Protein AF-A0A7W6RD42-F1 (afdb_monomer_lite)

Radius of gyration: 27.56 Å; chains: 1; bounding box: 38×32×101 Å

Organism: NCBI:txid390880

Foldseek 3Di:
DDPVVVVVVLVVLLVCLVVVLVVLVVVLVVLLPPDQDPDPVSNVVSVVVNVVSVVVSVVSVVSCVVSPNPPDPVCPCVVVVVVVVVVVVVVVVVVVVVVVVPPDDDDDDD

Sequence (110 aa):
MTVQDLSDARDRLRRTLPGTLRAALDAYDAFAARPVPADAREFGAWQGGCKAALGHVELLLKLGARVGLALSPPGATAGDTALADLLARARAAMAEEGAAAGVEEGVDDP

Structure (mmCIF, N/CA/C/O backbone):
data_AF-A0A7W6RD42-F1
#
_entry.id   AF-A0A7W6RD42-F1
#
loop_
_atom_site.group_PDB
_atom_site.id
_atom_site.type_symbol
_atom_site.label_atom_id
_atom_site.label_alt_id
_atom_site.label_comp_id
_atom_site.label_asym_id
_atom_site.label_entity_id
_atom_site.label_seq_id
_atom_site.pdbx_PDB_ins_code
_atom_site.Cartn_x
_atom_site.Cartn_y
_atom_site.Cartn_z
_atom_site.occupancy
_atom_site.B_iso_or_equiv
_atom_site.auth_seq_id
_atom_site.auth_comp_id
_atom_site.auth_asym_id
_atom_site.auth_atom_id
_atom_site.pdbx_PDB_model_num
ATOM 1 N N . MET A 1 1 ? -14.818 21.825 8.965 1.00 68.94 1 MET A N 1
ATOM 2 C CA . MET A 1 1 ? -14.631 20.384 9.197 1.00 68.94 1 MET A CA 1
ATOM 3 C C . MET A 1 1 ? -14.839 20.125 10.676 1.00 68.94 1 MET A C 1
ATOM 5 O O . MET A 1 1 ? -14.105 20.676 11.488 1.00 68.94 1 MET A O 1
ATOM 9 N N . THR A 1 2 ? -15.900 19.409 11.017 1.00 93.06 2 THR A N 1
ATOM 10 C CA . THR A 1 2 ? -16.291 19.076 12.390 1.00 93.06 2 THR A CA 1
ATOM 11 C C . THR A 1 2 ? -15.571 17.810 12.874 1.00 93.06 2 THR A C 1
ATOM 13 O O . THR A 1 2 ? -14.935 17.097 12.096 1.00 93.06 2 THR A O 1
ATOM 16 N N . VAL A 1 3 ? -15.678 17.500 14.170 1.00 92.00 3 VAL A N 1
ATOM 17 C CA . VAL A 1 3 ? -15.196 16.222 14.734 1.00 92.00 3 VAL A CA 1
ATOM 18 C C . VAL A 1 3 ? -15.931 15.024 14.117 1.00 92.00 3 VAL A C 1
ATOM 20 O O . VAL A 1 3 ? -15.334 13.958 13.938 1.00 92.00 3 VAL A O 1
ATOM 23 N N . GLN A 1 4 ? -17.202 15.209 13.745 1.00 92.94 4 GLN A N 1
ATOM 24 C CA . GLN A 1 4 ? -17.987 14.196 13.044 1.00 92.94 4 GLN A CA 1
ATOM 25 C C . GLN A 1 4 ? -17.417 13.945 11.644 1.00 92.94 4 GLN A C 1
ATOM 27 O O . GLN A 1 4 ? -17.113 12.801 11.321 1.00 92.94 4 GLN A O 1
ATOM 32 N N . ASP A 1 5 ? -17.141 15.006 10.874 1.00 94.62 5 ASP A N 1
ATOM 33 C CA . ASP A 1 5 ? -16.575 14.895 9.519 1.00 94.62 5 ASP A CA 1
ATOM 34 C C . ASP A 1 5 ? -15.247 14.112 9.521 1.00 94.62 5 ASP A C 1
ATOM 36 O O . ASP A 1 5 ? -14.983 13.288 8.644 1.00 94.62 5 ASP A O 1
ATOM 40 N N . LEU A 1 6 ? -14.400 14.350 10.531 1.00 92.50 6 LEU A N 1
ATOM 41 C CA . LEU A 1 6 ? -13.134 13.637 10.719 1.00 92.50 6 LEU A CA 1
ATOM 42 C C . LEU A 1 6 ? -13.332 12.156 11.068 1.00 92.50 6 LEU A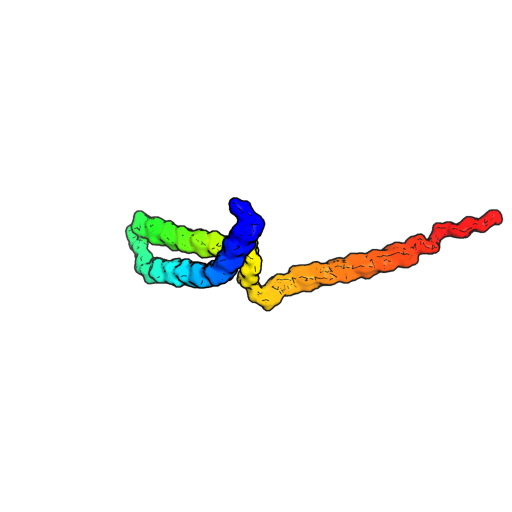 C 1
ATOM 44 O O . LEU A 1 6 ? -12.575 11.302 10.597 1.00 92.50 6 LEU A O 1
ATOM 48 N N . SER A 1 7 ? -14.333 11.848 11.892 1.00 92.88 7 SER A N 1
ATOM 49 C CA . SER A 1 7 ? -14.669 10.472 12.268 1.00 92.88 7 SER A CA 1
ATOM 50 C C . SER A 1 7 ? -15.189 9.689 11.062 1.00 92.88 7 SER A C 1
ATOM 52 O O . SER A 1 7 ? -14.689 8.597 10.786 1.00 92.88 7 SER A O 1
ATOM 54 N N . ASP A 1 8 ? -16.078 10.296 10.274 1.00 95.94 8 ASP A N 1
ATOM 55 C CA . ASP A 1 8 ? -16.621 9.709 9.048 1.00 95.94 8 ASP A CA 1
ATOM 56 C C . ASP A 1 8 ? -15.520 9.469 8.002 1.00 95.94 8 ASP A C 1
ATOM 58 O O . ASP A 1 8 ? -15.466 8.412 7.363 1.00 95.94 8 ASP A O 1
ATOM 62 N N . ALA A 1 9 ? -14.588 10.419 7.854 1.00 94.75 9 ALA A N 1
ATOM 63 C CA . ALA A 1 9 ? -13.433 10.272 6.972 1.00 94.75 9 ALA A CA 1
ATOM 64 C C . ALA A 1 9 ? -12.528 9.108 7.405 1.00 94.75 9 ALA A C 1
ATOM 66 O O . ALA A 1 9 ? -12.112 8.300 6.569 1.00 94.75 9 ALA A O 1
ATOM 67 N N . ARG A 1 10 ? -12.254 8.979 8.710 1.00 95.00 10 ARG A N 1
ATOM 68 C CA . ARG A 1 10 ? -11.466 7.870 9.266 1.00 95.00 10 ARG A CA 1
ATOM 69 C C . ARG A 1 10 ? -12.141 6.522 9.020 1.00 95.00 10 ARG A C 1
ATOM 71 O O . ARG A 1 10 ? -11.468 5.574 8.620 1.00 95.00 10 ARG A O 1
ATOM 78 N N . ASP A 1 11 ? -13.453 6.429 9.209 1.00 95.69 11 ASP A N 1
ATOM 79 C CA . ASP A 1 11 ? -14.194 5.182 9.000 1.00 95.69 11 ASP A CA 1
ATOM 80 C C . ASP A 1 11 ? -14.285 4.806 7.522 1.00 95.69 11 ASP A C 1
ATOM 82 O O . ASP A 1 11 ? -14.145 3.634 7.160 1.00 95.69 11 ASP A O 1
ATOM 86 N N . ARG A 1 12 ? -14.419 5.798 6.636 1.00 96.25 12 ARG A N 1
ATOM 87 C CA . ARG A 1 12 ? -14.290 5.577 5.195 1.00 96.25 12 ARG A CA 1
ATOM 88 C C . ARG A 1 12 ? -12.913 5.022 4.842 1.00 96.25 12 ARG A C 1
ATOM 90 O O . ARG A 1 12 ? -12.851 4.014 4.143 1.00 96.25 12 ARG A O 1
ATOM 97 N N . LEU A 1 13 ? -11.838 5.626 5.354 1.00 96.25 13 LEU A N 1
ATOM 98 C CA . LEU A 1 13 ? -10.471 5.157 5.120 1.00 96.25 13 LEU A CA 1
ATOM 99 C C . LEU A 1 13 ? -10.271 3.717 5.598 1.00 96.25 13 LEU A C 1
ATOM 101 O O . LEU A 1 13 ? -9.752 2.906 4.837 1.00 96.25 13 LEU A O 1
ATOM 105 N N . ARG A 1 14 ? -10.737 3.366 6.804 1.00 95.69 14 ARG A N 1
ATOM 106 C CA . ARG A 1 14 ? -10.675 1.987 7.325 1.00 95.69 14 ARG A CA 1
ATOM 107 C C . ARG A 1 14 ? -11.318 0.975 6.383 1.00 95.69 14 ARG A C 1
ATOM 109 O O . ARG A 1 14 ? -10.758 -0.094 6.172 1.00 95.69 14 ARG A O 1
ATOM 116 N N . ARG A 1 15 ? -12.480 1.311 5.812 1.00 96.12 15 ARG A N 1
ATOM 117 C CA . ARG A 1 15 ? -13.206 0.420 4.895 1.00 96.12 15 ARG A CA 1
ATOM 118 C C . ARG A 1 15 ? -12.508 0.261 3.547 1.00 96.12 15 ARG A C 1
ATOM 120 O O . ARG A 1 15 ? -12.511 -0.833 2.996 1.00 96.12 15 ARG A O 1
ATOM 127 N N . THR A 1 16 ? -11.942 1.333 2.993 1.00 96.56 16 THR A N 1
ATOM 128 C CA . THR A 1 16 ? -11.419 1.314 1.615 1.00 96.56 16 THR A CA 1
ATOM 129 C C . THR A 1 16 ? -9.947 0.928 1.523 1.00 96.56 16 THR A C 1
ATOM 131 O O . THR A 1 16 ? -9.549 0.298 0.545 1.00 96.56 16 THR A O 1
ATOM 134 N N . LEU A 1 17 ? -9.136 1.275 2.529 1.00 96.19 17 LEU A N 1
ATOM 135 C CA . LEU A 1 17 ? -7.683 1.085 2.508 1.00 96.19 17 LEU A CA 1
ATOM 136 C C . LEU A 1 17 ? -7.224 -0.349 2.226 1.00 96.19 17 LEU A C 1
ATOM 138 O O . LEU A 1 17 ? -6.315 -0.488 1.411 1.00 96.19 17 LEU A O 1
ATOM 142 N N . PRO A 1 18 ? -7.818 -1.409 2.811 1.00 94.81 18 PRO A N 1
ATOM 143 C CA . PRO A 1 18 ? -7.395 -2.777 2.510 1.00 94.81 18 PRO A CA 1
ATOM 144 C C . PRO A 1 18 ? -7.512 -3.118 1.018 1.00 94.81 18 PRO A C 1
ATOM 146 O O . PRO A 1 18 ? -6.610 -3.720 0.438 1.00 94.81 18 PRO A O 1
ATOM 149 N N . GLY A 1 19 ? -8.595 -2.673 0.372 1.00 96.12 19 GLY A N 1
ATOM 150 C CA . GLY A 1 19 ? -8.793 -2.849 -1.066 1.00 96.12 19 GLY A CA 1
ATOM 151 C C . GLY A 1 19 ? -7.800 -2.035 -1.895 1.00 96.12 19 GLY A C 1
ATOM 152 O O . GLY A 1 19 ? -7.228 -2.557 -2.849 1.00 96.12 19 GLY A O 1
ATOM 153 N N . THR A 1 20 ? -7.553 -0.780 -1.508 1.00 96.56 20 THR A N 1
ATOM 154 C CA . THR A 1 20 ? -6.562 0.086 -2.167 1.00 96.56 20 THR A CA 1
ATOM 155 C C . THR A 1 20 ? -5.145 -0.472 -2.050 1.00 96.56 20 THR A C 1
ATOM 157 O O . THR A 1 20 ? -4.408 -0.453 -3.030 1.00 96.56 20 THR A O 1
ATOM 160 N N . LEU A 1 21 ? -4.771 -1.003 -0.883 1.00 96.62 21 LEU A N 1
ATOM 161 C CA . LEU A 1 21 ? -3.467 -1.618 -0.652 1.00 96.62 21 LEU A CA 1
ATOM 162 C C . LEU A 1 21 ? -3.267 -2.840 -1.551 1.00 96.62 21 LEU A C 1
ATOM 164 O O . LEU A 1 21 ? -2.231 -2.945 -2.198 1.00 96.62 21 LEU A O 1
ATOM 168 N N . ARG A 1 22 ? -4.278 -3.715 -1.650 1.00 96.56 22 ARG A N 1
ATOM 169 C CA . ARG A 1 22 ? -4.237 -4.858 -2.570 1.00 96.56 22 ARG A CA 1
ATOM 170 C C . ARG A 1 22 ? -4.044 -4.410 -4.019 1.00 96.56 22 ARG A C 1
ATOM 172 O O . ARG A 1 22 ? -3.127 -4.878 -4.673 1.00 96.56 22 ARG A O 1
ATOM 179 N N . ALA A 1 23 ? -4.838 -3.446 -4.484 1.00 96.38 23 ALA A N 1
ATOM 180 C CA . ALA A 1 23 ? -4.719 -2.935 -5.850 1.00 96.38 23 ALA A CA 1
ATOM 181 C C . ALA A 1 23 ? -3.344 -2.297 -6.134 1.00 96.38 23 ALA A C 1
ATOM 183 O O . ALA A 1 23 ? -2.828 -2.414 -7.243 1.00 96.38 23 ALA A O 1
ATOM 184 N N . ALA A 1 24 ? -2.739 -1.629 -5.146 1.00 96.75 24 ALA A N 1
ATOM 185 C CA . ALA A 1 24 ? -1.400 -1.059 -5.277 1.00 96.75 24 ALA A CA 1
ATOM 186 C C . ALA A 1 24 ? -0.310 -2.141 -5.383 1.00 96.75 24 ALA A C 1
ATOM 188 O O . ALA A 1 24 ? 0.621 -1.977 -6.171 1.00 96.75 24 ALA A O 1
ATOM 189 N N . LEU A 1 25 ? -0.440 -3.239 -4.630 1.00 97.75 25 LEU A N 1
ATOM 190 C CA . LEU A 1 25 ? 0.454 -4.399 -4.725 1.00 97.75 25 LEU A CA 1
ATOM 191 C C . LEU A 1 25 ? 0.315 -5.097 -6.083 1.00 97.75 25 LEU A C 1
ATOM 193 O O . LEU A 1 25 ? 1.317 -5.278 -6.766 1.00 97.75 25 LEU A O 1
ATOM 197 N N . ASP A 1 26 ? -0.916 -5.364 -6.530 1.00 97.25 26 ASP A N 1
ATOM 198 C CA . ASP A 1 26 ? -1.175 -5.973 -7.842 1.00 97.25 26 ASP A CA 1
ATOM 199 C C . ASP A 1 26 ? -0.577 -5.123 -8.983 1.00 97.25 26 ASP A C 1
ATOM 201 O O . ASP A 1 26 ? 0.011 -5.642 -9.934 1.00 97.25 26 ASP A O 1
ATOM 205 N N . ALA A 1 27 ? -0.692 -3.793 -8.885 1.00 95.31 27 ALA A N 1
ATOM 206 C CA . ALA A 1 27 ? -0.118 -2.870 -9.860 1.00 95.31 27 ALA A CA 1
ATOM 207 C C . ALA A 1 27 ? 1.419 -2.869 -9.842 1.00 95.31 27 ALA A C 1
ATOM 209 O O . ALA A 1 27 ? 2.039 -2.772 -10.905 1.00 95.31 27 ALA A O 1
ATOM 210 N N . TYR A 1 28 ? 2.033 -2.975 -8.659 1.00 98.00 28 TYR A N 1
ATOM 211 C CA . TYR A 1 28 ? 3.480 -3.135 -8.534 1.00 98.00 28 TYR A CA 1
ATOM 212 C C . TYR A 1 28 ? 3.940 -4.435 -9.192 1.00 98.00 28 TYR A C 1
ATOM 214 O O . TYR A 1 28 ? 4.823 -4.382 -10.046 1.00 98.00 28 TYR A O 1
ATOM 222 N N . ASP A 1 29 ? 3.312 -5.565 -8.863 1.00 98.00 29 ASP A N 1
ATOM 223 C CA . ASP A 1 29 ? 3.680 -6.875 -9.404 1.00 98.00 29 ASP A CA 1
ATOM 224 C C . ASP A 1 29 ? 3.550 -6.896 -10.931 1.00 98.00 29 ASP A C 1
ATOM 226 O O . ASP A 1 29 ? 4.475 -7.304 -11.635 1.00 98.00 29 ASP A O 1
ATOM 230 N N . ALA A 1 30 ? 2.450 -6.357 -11.467 1.00 96.44 30 ALA A N 1
ATOM 231 C CA . ALA A 1 30 ? 2.245 -6.241 -12.909 1.00 96.44 30 ALA A CA 1
ATOM 232 C C . ALA A 1 30 ? 3.303 -5.354 -13.590 1.00 96.44 30 ALA A C 1
ATOM 234 O O . ALA A 1 30 ? 3.768 -5.667 -14.688 1.00 96.44 30 ALA A O 1
ATOM 235 N N . PHE A 1 31 ? 3.700 -4.244 -12.960 1.00 96.38 31 PHE A N 1
ATOM 236 C CA . PHE A 1 31 ? 4.723 -3.352 -13.506 1.00 96.38 31 PHE A CA 1
ATOM 237 C C . PHE A 1 31 ? 6.126 -3.969 -13.427 1.00 96.38 31 PHE A C 1
ATOM 239 O O . PHE A 1 31 ? 6.891 -3.885 -14.390 1.00 96.38 31 PHE A O 1
ATOM 246 N N . ALA A 1 32 ? 6.453 -4.606 -12.305 1.00 97.06 32 ALA A N 1
ATOM 247 C CA . ALA A 1 32 ? 7.742 -5.236 -12.054 1.00 97.06 32 ALA A CA 1
ATOM 248 C C . ALA A 1 32 ? 7.953 -6.502 -12.901 1.00 97.06 32 ALA A C 1
ATOM 250 O O . ALA A 1 32 ? 9.087 -6.794 -13.268 1.00 97.06 32 ALA A O 1
ATOM 251 N N . ALA A 1 33 ? 6.878 -7.208 -13.270 1.00 97.06 33 ALA A N 1
ATOM 252 C CA . ALA A 1 33 ? 6.925 -8.370 -14.160 1.00 97.06 33 ALA A CA 1
ATOM 253 C C . ALA A 1 33 ? 7.245 -8.022 -15.627 1.00 97.06 33 ALA A C 1
ATOM 255 O O . ALA A 1 33 ? 7.494 -8.916 -16.439 1.00 97.06 33 ALA A O 1
ATOM 256 N N . ARG A 1 34 ? 7.233 -6.735 -15.999 1.00 95.81 34 ARG A N 1
ATOM 257 C CA . ARG A 1 34 ? 7.645 -6.297 -17.339 1.00 95.81 34 ARG A CA 1
ATOM 258 C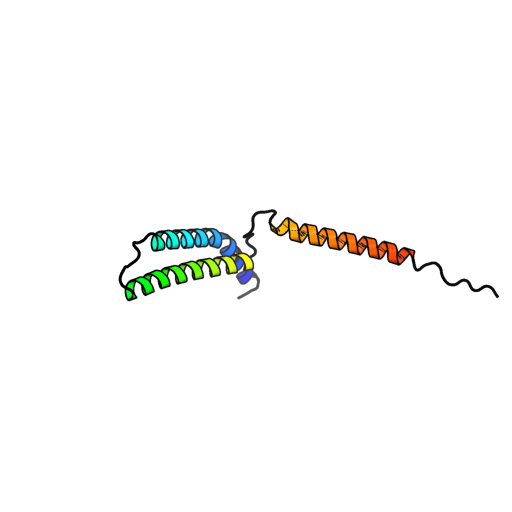 C . ARG A 1 34 ? 9.136 -6.598 -17.561 1.00 95.81 34 ARG A C 1
ATOM 260 O O . ARG A 1 34 ? 9.909 -6.529 -16.607 1.00 95.81 34 ARG A O 1
ATOM 267 N N . PRO A 1 35 ? 9.569 -6.855 -18.809 1.00 96.62 35 PRO A N 1
ATOM 268 C CA . PRO A 1 35 ? 10.981 -7.059 -19.112 1.00 96.62 35 PRO A CA 1
ATOM 269 C C . PRO A 1 35 ? 11.845 -5.903 -18.603 1.00 96.62 35 PRO A C 1
ATOM 271 O O . PRO A 1 35 ? 11.531 -4.735 -18.850 1.00 96.62 35 PRO A O 1
ATOM 274 N N . VAL A 1 36 ? 12.933 -6.240 -17.910 1.00 96.44 36 VAL A N 1
ATOM 275 C CA . VAL A 1 36 ? 13.909 -5.258 -17.430 1.00 96.44 36 VAL A CA 1
ATOM 276 C C . VAL A 1 36 ? 14.637 -4.665 -18.643 1.00 96.44 36 VAL A C 1
ATOM 278 O O . VAL A 1 36 ? 15.229 -5.429 -19.411 1.00 96.44 36 VAL A O 1
ATOM 281 N N . PRO A 1 37 ? 14.607 -3.336 -18.849 1.00 97.31 37 PRO A N 1
ATOM 282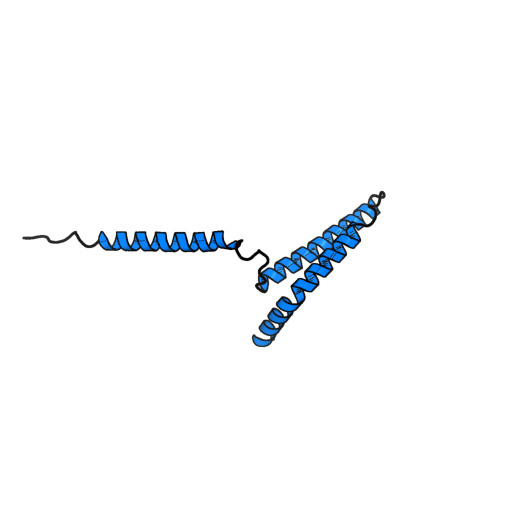 C CA . PRO A 1 37 ? 15.293 -2.719 -19.979 1.00 97.31 37 PRO A CA 1
ATOM 283 C C . PRO A 1 37 ? 16.815 -2.862 -19.878 1.00 97.31 37 PRO A C 1
ATOM 285 O O . PRO A 1 37 ? 17.382 -2.748 -18.791 1.00 97.31 37 PRO A O 1
ATOM 288 N N . ALA A 1 38 ? 17.473 -3.077 -21.018 1.00 96.62 38 ALA A N 1
ATOM 289 C CA . ALA A 1 38 ? 18.934 -3.146 -21.103 1.00 96.62 38 ALA A CA 1
ATOM 290 C C . ALA A 1 38 ? 19.588 -1.757 -21.207 1.00 96.62 38 ALA A C 1
ATOM 292 O O . ALA A 1 38 ? 20.727 -1.575 -20.779 1.00 96.62 38 ALA A O 1
ATOM 293 N N . ASP A 1 39 ? 18.877 -0.778 -21.775 1.00 98.25 39 ASP A N 1
ATOM 294 C CA . ASP A 1 39 ? 19.343 0.604 -21.833 1.00 98.25 39 ASP A CA 1
ATOM 295 C C . ASP A 1 39 ? 19.327 1.239 -20.435 1.00 98.25 39 ASP A C 1
ATOM 297 O O . ASP A 1 39 ? 18.365 1.104 -19.678 1.00 98.25 39 ASP A O 1
ATOM 301 N N . ALA A 1 40 ? 20.389 1.967 -20.092 1.00 97.56 40 ALA A N 1
ATOM 302 C CA . ALA A 1 40 ? 20.562 2.528 -18.755 1.00 97.56 40 ALA A CA 1
ATOM 303 C C . ALA A 1 40 ? 19.507 3.593 -18.406 1.00 97.56 40 ALA A C 1
ATOM 305 O O . ALA A 1 40 ? 19.068 3.678 -17.255 1.00 97.56 40 ALA A O 1
ATOM 306 N N . ARG A 1 41 ? 19.083 4.409 -19.381 1.00 97.62 41 ARG A N 1
ATOM 307 C CA . ARG A 1 41 ? 18.064 5.445 -19.167 1.00 97.62 41 ARG A CA 1
ATOM 308 C C . ARG A 1 41 ? 16.702 4.797 -18.959 1.00 97.62 41 ARG A C 1
ATOM 310 O O . ARG A 1 41 ? 15.977 5.178 -18.038 1.00 97.62 41 ARG A O 1
ATOM 317 N N . GLU A 1 42 ? 16.364 3.818 -19.787 1.00 97.50 42 GLU A N 1
ATOM 318 C CA . GLU A 1 42 ? 15.121 3.058 -19.659 1.00 97.50 42 GLU A CA 1
ATOM 319 C C . GLU A 1 42 ? 15.082 2.245 -18.363 1.00 97.50 42 GLU A C 1
ATOM 321 O O . GLU A 1 42 ? 14.060 2.240 -17.673 1.00 97.50 42 GLU A O 1
ATOM 326 N N . PHE A 1 43 ? 16.204 1.636 -17.974 1.00 97.81 43 PHE A N 1
ATOM 327 C CA . PHE A 1 43 ? 16.344 0.963 -16.688 1.00 97.81 43 PHE A CA 1
ATOM 328 C C . PHE A 1 43 ? 16.105 1.933 -15.531 1.00 97.81 43 PHE A C 1
ATOM 330 O O . PHE A 1 43 ? 15.339 1.623 -14.621 1.00 97.81 43 PHE A O 1
ATOM 337 N N . GLY A 1 44 ? 16.691 3.134 -15.579 1.00 98.19 44 GLY A N 1
ATOM 338 C CA . GLY A 1 44 ? 16.456 4.177 -14.580 1.00 98.19 44 GLY A CA 1
ATOM 339 C C . GLY A 1 44 ? 14.974 4.543 -14.445 1.00 98.19 44 GLY A C 1
ATOM 340 O O . GLY A 1 44 ? 14.468 4.656 -13.327 1.00 98.19 44 GLY A O 1
ATOM 341 N N . ALA A 1 45 ? 14.252 4.659 -15.563 1.00 97.69 45 ALA A N 1
ATOM 342 C CA . ALA A 1 45 ? 12.813 4.920 -15.560 1.00 97.69 45 ALA A CA 1
ATOM 343 C C . ALA A 1 45 ? 11.999 3.744 -14.988 1.00 97.69 45 ALA A C 1
ATOM 345 O O . ALA A 1 45 ? 11.111 3.958 -14.161 1.00 97.69 45 ALA A O 1
ATOM 346 N N . TRP A 1 46 ? 12.322 2.505 -15.373 1.00 98.12 46 TRP A N 1
ATOM 347 C CA . TRP A 1 46 ? 11.694 1.296 -14.829 1.00 98.12 46 TRP A CA 1
ATOM 348 C C . TRP A 1 46 ? 11.914 1.184 -13.313 1.00 98.12 46 TRP A C 1
ATOM 350 O O . TRP A 1 46 ? 10.967 1.075 -12.535 1.00 98.12 46 TRP A O 1
ATOM 360 N N . GLN A 1 47 ? 13.164 1.318 -12.875 1.00 98.00 47 GLN A N 1
ATOM 361 C CA . GLN A 1 47 ? 13.585 1.265 -11.477 1.00 98.00 47 GLN A CA 1
ATOM 362 C C . GLN A 1 47 ? 12.903 2.376 -10.654 1.00 98.00 47 GLN A C 1
ATOM 364 O O . GLN A 1 47 ? 12.432 2.133 -9.537 1.00 98.00 47 GLN A O 1
ATOM 369 N N . GLY A 1 48 ? 12.809 3.586 -11.214 1.00 98.06 48 GLY A N 1
ATOM 370 C CA . GLY A 1 48 ? 12.084 4.711 -10.627 1.00 98.06 48 GLY A CA 1
ATOM 371 C C . GLY A 1 48 ? 10.590 4.427 -10.459 1.00 98.06 48 GLY A C 1
ATOM 372 O O . GLY A 1 48 ? 10.043 4.687 -9.388 1.00 98.06 48 GLY A O 1
ATOM 373 N N . GLY A 1 49 ? 9.950 3.821 -11.463 1.00 96.62 49 GLY A N 1
ATOM 374 C CA . GLY A 1 49 ? 8.556 3.372 -11.387 1.00 96.62 49 GLY A CA 1
ATOM 375 C C . GLY A 1 49 ? 8.326 2.360 -10.262 1.00 96.62 49 GLY A C 1
ATOM 376 O O . GLY A 1 49 ? 7.424 2.545 -9.444 1.00 96.62 49 GLY A O 1
ATOM 377 N N . CYS A 1 50 ? 9.198 1.352 -10.143 1.00 97.81 50 CYS A N 1
ATOM 378 C CA . CYS A 1 50 ? 9.146 0.372 -9.054 1.00 97.81 50 CYS A CA 1
ATOM 379 C C . CYS A 1 50 ? 9.271 1.035 -7.672 1.00 97.81 50 CYS A C 1
ATOM 381 O O . CYS A 1 50 ? 8.479 0.753 -6.774 1.00 97.81 50 CYS A O 1
ATOM 383 N N . LYS A 1 51 ? 10.229 1.958 -7.498 1.00 97.94 51 LYS A N 1
ATOM 384 C CA . LYS A 1 51 ? 10.390 2.719 -6.244 1.00 97.94 51 LYS A CA 1
ATOM 385 C C . LYS A 1 51 ? 9.153 3.548 -5.912 1.00 97.94 51 LYS A C 1
ATOM 387 O O . LYS A 1 51 ? 8.729 3.562 -4.761 1.00 97.94 51 LYS A O 1
ATOM 392 N N . ALA A 1 52 ? 8.575 4.225 -6.901 1.00 96.69 52 ALA A N 1
ATOM 393 C CA . ALA A 1 52 ? 7.384 5.043 -6.701 1.00 96.69 52 ALA A CA 1
ATOM 394 C C . ALA A 1 52 ? 6.180 4.195 -6.257 1.00 96.69 52 ALA A C 1
ATOM 396 O O . ALA A 1 52 ? 5.480 4.572 -5.318 1.00 96.69 52 ALA A O 1
ATOM 397 N N . ALA A 1 53 ? 5.974 3.029 -6.878 1.00 96.38 53 ALA A N 1
ATOM 398 C CA . ALA A 1 53 ? 4.909 2.102 -6.500 1.00 96.38 53 ALA A CA 1
ATOM 399 C C . ALA A 1 53 ? 5.078 1.589 -5.058 1.00 96.38 53 ALA A C 1
ATOM 401 O O . ALA A 1 53 ? 4.136 1.654 -4.268 1.00 96.38 53 ALA A O 1
ATOM 402 N N . LEU A 1 54 ? 6.288 1.169 -4.676 1.00 96.88 54 LEU A N 1
ATOM 403 C CA . LEU A 1 54 ? 6.576 0.743 -3.302 1.00 96.88 54 LEU A CA 1
ATOM 404 C C . LEU A 1 54 ? 6.410 1.886 -2.288 1.00 96.88 54 LEU A C 1
ATOM 406 O O . LEU A 1 54 ? 5.869 1.672 -1.206 1.00 96.88 54 LEU A O 1
ATOM 410 N N . GLY A 1 55 ? 6.791 3.114 -2.651 1.00 97.38 55 GLY A N 1
ATOM 411 C CA . GLY A 1 55 ? 6.541 4.296 -1.823 1.00 97.38 55 GLY A CA 1
ATOM 412 C C . GLY A 1 55 ? 5.046 4.560 -1.606 1.00 97.38 55 GLY A C 1
ATOM 413 O O . GLY A 1 55 ? 4.630 4.922 -0.506 1.00 97.38 55 GLY A O 1
ATOM 414 N N . HIS A 1 56 ? 4.208 4.318 -2.617 1.00 96.56 56 HIS A N 1
ATOM 415 C CA . HIS A 1 56 ? 2.755 4.407 -2.464 1.00 96.56 56 HIS A CA 1
ATOM 416 C C . HIS A 1 56 ? 2.223 3.345 -1.488 1.00 96.56 56 HIS A C 1
ATOM 418 O O . HIS A 1 56 ? 1.449 3.679 -0.589 1.00 96.56 56 HIS A O 1
ATOM 424 N N . VAL A 1 57 ? 2.685 2.096 -1.600 1.00 97.50 57 VAL A N 1
ATOM 425 C CA . VAL A 1 57 ? 2.343 1.012 -0.661 1.00 97.50 57 VAL A CA 1
ATOM 426 C C . VAL A 1 57 ? 2.727 1.388 0.775 1.00 97.50 57 VAL A C 1
ATOM 428 O O . VAL A 1 57 ? 1.913 1.254 1.690 1.00 97.50 57 VAL A O 1
ATOM 431 N N . GLU A 1 58 ? 3.925 1.936 0.980 1.00 97.25 58 GLU A N 1
ATOM 432 C CA . GLU A 1 58 ? 4.388 2.393 2.293 1.00 97.25 58 GLU A CA 1
ATOM 433 C C . GLU A 1 58 ? 3.479 3.486 2.886 1.00 97.25 58 GLU A C 1
ATOM 435 O O . GLU A 1 58 ? 3.128 3.437 4.069 1.00 97.25 58 GLU A O 1
ATOM 440 N N . LEU A 1 59 ? 3.053 4.462 2.077 1.00 97.31 59 LEU A N 1
ATOM 441 C CA . LEU A 1 59 ? 2.131 5.514 2.519 1.00 97.31 59 LEU A CA 1
ATOM 442 C C . LEU A 1 59 ? 0.765 4.951 2.926 1.00 97.31 59 LEU A C 1
ATOM 444 O O . LEU A 1 59 ? 0.209 5.379 3.939 1.00 97.31 59 LEU A O 1
ATOM 448 N N . LEU A 1 60 ? 0.240 3.976 2.180 1.00 96.50 60 LEU A N 1
ATOM 449 C CA . LEU A 1 60 ? -1.025 3.316 2.506 1.00 96.50 60 LEU A CA 1
ATOM 450 C C . LEU A 1 60 ? -0.933 2.539 3.825 1.00 96.50 60 LEU A C 1
ATOM 452 O O . LEU A 1 60 ? -1.848 2.631 4.642 1.00 96.50 60 LEU A O 1
ATOM 456 N N . LEU A 1 61 ? 0.179 1.839 4.075 1.00 95.44 61 LEU A N 1
ATOM 457 C CA . LEU A 1 61 ? 0.432 1.155 5.350 1.00 95.44 61 LEU A CA 1
ATOM 458 C C . LEU A 1 61 ? 0.499 2.148 6.515 1.00 95.44 61 LEU A C 1
ATOM 460 O O . LEU A 1 61 ? -0.177 1.965 7.528 1.00 95.44 61 LEU A O 1
ATOM 464 N N . LYS A 1 62 ? 1.247 3.248 6.360 1.00 94.88 62 LYS A N 1
ATOM 465 C CA . LYS A 1 62 ? 1.308 4.314 7.374 1.00 94.88 62 LYS A CA 1
ATOM 466 C C . LYS A 1 62 ? -0.077 4.892 7.654 1.00 94.88 62 LYS A C 1
ATOM 468 O O . LYS A 1 62 ? -0.433 5.077 8.817 1.00 94.88 62 LYS A O 1
ATOM 473 N N . LEU A 1 63 ? -0.875 5.143 6.618 1.00 95.81 63 LEU A N 1
ATOM 474 C CA . LEU A 1 63 ? -2.241 5.634 6.781 1.00 95.81 63 LEU A CA 1
ATOM 475 C C . LEU A 1 63 ? -3.133 4.601 7.484 1.00 95.81 63 LEU A C 1
ATOM 477 O O . LEU A 1 63 ? -3.883 4.966 8.387 1.00 95.81 63 LEU A O 1
ATOM 481 N N . GLY A 1 64 ? -2.994 3.318 7.140 1.00 94.94 64 GLY A N 1
ATOM 482 C CA . GLY A 1 64 ? -3.664 2.198 7.802 1.00 94.94 64 GLY A CA 1
ATOM 483 C C . GLY A 1 64 ? -3.401 2.163 9.306 1.00 94.94 64 GLY A C 1
ATOM 484 O O . GLY A 1 64 ? -4.346 2.108 10.094 1.00 94.94 64 GLY A O 1
ATOM 485 N N . ALA A 1 65 ? -2.137 2.301 9.712 1.00 91.50 65 ALA A N 1
ATOM 486 C CA . ALA A 1 65 ? -1.756 2.378 11.120 1.00 91.50 65 ALA A CA 1
ATOM 487 C C . ALA A 1 65 ? -2.401 3.586 11.824 1.00 91.50 65 ALA A C 1
ATOM 489 O O . ALA A 1 65 ? -2.927 3.460 12.927 1.00 91.50 6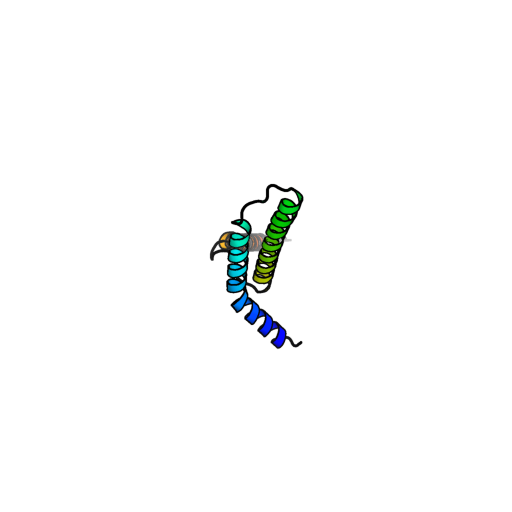5 ALA A O 1
ATOM 490 N N . ARG A 1 66 ? -2.435 4.757 11.169 1.00 93.06 66 ARG A N 1
ATOM 491 C CA . ARG A 1 66 ? -3.044 5.981 11.728 1.00 93.06 66 ARG A CA 1
ATOM 492 C C . ARG A 1 66 ? -4.553 5.881 11.903 1.00 93.06 66 ARG A C 1
ATOM 494 O O . ARG A 1 66 ? -5.094 6.500 12.816 1.00 93.06 66 ARG A O 1
ATOM 501 N N . VAL A 1 67 ? -5.231 5.108 11.059 1.00 94.44 67 VAL A N 1
ATOM 502 C CA . VAL A 1 67 ? -6.663 4.844 11.223 1.00 94.44 67 VAL A CA 1
ATOM 503 C C . VAL A 1 67 ? -6.931 3.604 12.081 1.00 94.44 67 VAL A C 1
ATOM 505 O O . VAL A 1 67 ? -8.087 3.267 12.292 1.00 94.44 67 VAL A O 1
ATOM 508 N N . GLY A 1 68 ? -5.919 2.951 12.652 1.00 90.00 68 GLY A N 1
ATOM 509 C CA . GLY A 1 68 ? -6.105 1.819 13.564 1.00 90.00 68 GLY A CA 1
ATOM 510 C C . GLY A 1 68 ? -6.504 0.514 12.874 1.00 90.00 68 GLY A C 1
ATOM 511 O O . GLY A 1 68 ? -7.224 -0.286 13.465 1.00 90.00 68 GLY A O 1
ATOM 512 N N . LEU A 1 69 ? -6.076 0.294 11.626 1.00 89.38 69 LEU A N 1
ATOM 513 C CA . LEU A 1 69 ? -6.097 -1.050 11.048 1.00 89.38 69 LEU A CA 1
ATOM 514 C C . LEU A 1 69 ? -5.051 -1.917 11.758 1.00 89.38 69 LEU A C 1
ATOM 516 O O . LEU A 1 69 ? -3.905 -1.501 11.927 1.00 89.38 69 LEU A O 1
ATOM 520 N N . ALA A 1 70 ? -5.439 -3.131 12.145 1.00 82.12 70 ALA A N 1
ATOM 521 C CA . ALA A 1 70 ? -4.504 -4.130 12.641 1.00 82.12 70 ALA A CA 1
ATOM 522 C C . ALA A 1 70 ? -3.676 -4.659 11.461 1.00 82.12 70 ALA A C 1
ATOM 524 O O . ALA A 1 70 ? -4.130 -5.505 10.697 1.00 82.12 70 ALA A O 1
ATOM 525 N N . LEU A 1 71 ? -2.479 -4.100 11.281 1.00 73.38 71 LEU A N 1
ATOM 526 C CA . LEU A 1 71 ? -1.547 -4.502 10.218 1.00 73.38 71 LEU A CA 1
ATOM 527 C C . LEU A 1 71 ? -0.717 -5.738 10.592 1.00 73.38 71 LEU A C 1
ATOM 529 O O . LEU A 1 71 ? -0.072 -6.330 9.732 1.00 73.38 71 LEU A O 1
ATOM 533 N N . SER A 1 72 ? -0.752 -6.124 11.865 1.00 67.25 72 SER A N 1
ATOM 534 C CA . SER A 1 72 ? -0.137 -7.339 12.384 1.00 67.25 72 SER A CA 1
ATOM 535 C C . SER A 1 72 ? -1.214 -8.391 12.650 1.00 67.25 72 SER A C 1
ATOM 537 O O . SER A 1 72 ? -2.327 -8.025 13.044 1.00 67.25 72 SER A O 1
ATOM 539 N N . PRO A 1 73 ? -0.909 -9.690 12.475 1.00 59.41 73 PRO A N 1
ATOM 540 C CA . PRO A 1 73 ? -1.849 -10.745 12.822 1.00 59.41 73 PRO A CA 1
ATOM 541 C C . PRO A 1 73 ? -2.257 -10.626 14.299 1.00 59.41 73 PRO A C 1
ATOM 543 O O . PRO A 1 73 ? -1.436 -10.214 15.131 1.00 59.41 73 PRO A O 1
ATOM 546 N N . PRO A 1 74 ? -3.506 -10.980 14.651 1.00 52.72 74 PRO A N 1
ATOM 547 C CA . PRO A 1 74 ? -3.923 -11.036 16.046 1.00 52.72 74 PRO A CA 1
ATOM 548 C C . PRO A 1 74 ? -2.955 -11.947 16.813 1.00 52.72 74 PRO A C 1
ATOM 550 O O . PRO A 1 74 ? -2.808 -13.120 16.483 1.00 52.72 74 PRO A O 1
ATOM 553 N N . GLY A 1 75 ? -2.238 -11.374 17.783 1.00 55.62 75 GLY A N 1
ATOM 554 C CA . GLY A 1 75 ? -1.198 -12.068 18.548 1.00 55.62 75 GLY A CA 1
ATOM 555 C C . GLY A 1 75 ? 0.239 -11.583 18.314 1.00 55.62 75 GLY A C 1
ATOM 556 O O . GLY A 1 75 ? 1.088 -11.820 19.164 1.00 55.62 75 GLY A O 1
ATOM 557 N N . ALA A 1 76 ? 0.539 -10.840 17.245 1.00 60.53 76 ALA A N 1
ATOM 558 C CA . ALA A 1 76 ? 1.902 -10.327 17.026 1.00 60.53 76 ALA A CA 1
ATOM 559 C C . ALA A 1 76 ? 2.301 -9.207 18.011 1.00 60.53 76 ALA A C 1
ATOM 561 O O . ALA A 1 76 ? 3.478 -9.056 18.317 1.00 60.53 76 ALA A O 1
ATOM 562 N N . THR A 1 77 ? 1.333 -8.474 18.570 1.00 54.88 77 THR A N 1
ATOM 563 C CA . THR A 1 77 ? 1.541 -7.552 19.704 1.00 54.88 77 THR A CA 1
ATOM 564 C C . THR A 1 77 ? 1.287 -8.211 21.060 1.00 54.88 77 THR A C 1
ATOM 566 O O . THR A 1 77 ? 1.426 -7.547 22.083 1.00 54.88 77 THR A O 1
ATOM 569 N N . ALA A 1 78 ? 0.911 -9.501 21.094 1.00 56.88 78 ALA A N 1
ATOM 570 C CA . ALA A 1 78 ? 0.661 -10.199 22.354 1.00 56.88 78 ALA A CA 1
ATOM 571 C C . ALA A 1 78 ? 1.926 -10.283 23.211 1.00 56.88 78 ALA A C 1
ATOM 573 O O . ALA A 1 78 ? 1.813 -10.313 24.427 1.00 56.88 78 ALA A O 1
ATOM 574 N N . GLY A 1 79 ? 3.115 -10.267 22.597 1.00 60.22 79 GLY A N 1
ATOM 575 C CA . GLY A 1 79 ? 4.384 -10.160 23.318 1.00 60.22 79 GLY A CA 1
ATOM 576 C C . GLY A 1 79 ? 4.501 -8.854 24.104 1.00 60.22 79 GLY A C 1
ATOM 577 O O . GLY A 1 79 ? 4.824 -8.891 25.285 1.00 60.22 79 GLY A O 1
ATOM 578 N N . ASP A 1 80 ? 4.157 -7.719 23.492 1.00 64.56 80 ASP A N 1
ATOM 579 C CA . ASP A 1 80 ? 4.245 -6.405 24.140 1.00 64.56 80 ASP A CA 1
ATOM 580 C C . ASP A 1 80 ? 3.155 -6.211 25.199 1.00 64.56 80 ASP A C 1
ATOM 582 O O . ASP A 1 80 ? 3.429 -5.669 26.268 1.00 64.56 80 ASP A O 1
ATOM 586 N N . THR A 1 81 ? 1.931 -6.697 24.954 1.00 72.94 81 THR A N 1
ATOM 587 C CA . THR A 1 81 ? 0.862 -6.653 25.965 1.00 72.94 81 THR A CA 1
ATOM 588 C C . THR A 1 81 ? 1.123 -7.633 27.104 1.00 72.94 81 THR A C 1
ATOM 590 O O . THR A 1 81 ? 0.979 -7.257 28.259 1.00 72.94 81 THR A O 1
ATOM 593 N N . ALA A 1 82 ? 1.594 -8.852 26.820 1.00 76.19 82 ALA A N 1
ATOM 594 C CA . ALA A 1 82 ? 1.961 -9.812 27.861 1.00 76.19 82 ALA A CA 1
ATOM 595 C C . ALA A 1 82 ? 3.165 -9.332 28.682 1.00 76.19 82 ALA A C 1
ATOM 597 O O . ALA A 1 82 ? 3.206 -9.548 29.892 1.00 76.19 82 ALA A O 1
ATOM 598 N N . LEU A 1 83 ? 4.131 -8.652 28.053 1.00 82.00 83 LEU A N 1
ATOM 599 C CA . LEU A 1 83 ? 5.249 -8.018 28.747 1.00 82.00 83 LEU A CA 1
ATOM 600 C C . LEU A 1 83 ? 4.773 -6.842 29.609 1.00 82.00 83 LEU A C 1
ATOM 602 O O . LEU A 1 83 ? 5.201 -6.723 30.755 1.00 82.00 83 LEU A O 1
ATOM 606 N N . ALA A 1 84 ? 3.867 -6.002 29.101 1.00 85.06 84 ALA A N 1
ATOM 607 C CA . ALA A 1 84 ? 3.264 -4.917 29.872 1.00 85.06 84 ALA A CA 1
ATOM 608 C C . ALA A 1 84 ? 2.481 -5.446 31.088 1.00 85.06 84 ALA A C 1
ATOM 610 O O . ALA A 1 84 ? 2.662 -4.933 32.193 1.00 85.06 84 ALA A O 1
ATOM 611 N N . ASP A 1 85 ? 1.696 -6.511 30.914 1.00 86.06 85 ASP A N 1
ATOM 612 C CA . ASP A 1 85 ? 0.944 -7.170 31.988 1.00 86.06 85 ASP A CA 1
ATOM 613 C C . ASP A 1 85 ? 1.876 -7.831 33.016 1.00 86.06 85 ASP A C 1
ATOM 615 O O . ASP A 1 85 ? 1.638 -7.772 34.225 1.00 86.06 85 ASP A O 1
ATOM 619 N N . LEU A 1 86 ? 2.976 -8.442 32.562 1.00 90.81 86 LEU A N 1
ATOM 620 C CA . LEU A 1 86 ? 4.011 -8.991 33.440 1.00 90.81 86 LEU A CA 1
ATOM 621 C C . LEU A 1 86 ? 4.681 -7.885 34.269 1.00 90.81 86 LEU A C 1
ATOM 623 O O . LEU A 1 86 ? 4.812 -8.031 35.484 1.00 90.81 86 LEU A O 1
ATOM 627 N N . LEU A 1 87 ? 5.057 -6.768 33.637 1.00 92.75 87 LEU A N 1
ATOM 628 C CA . LEU A 1 87 ? 5.660 -5.613 34.308 1.00 92.75 87 LEU A CA 1
ATOM 629 C C . LEU A 1 87 ? 4.694 -4.953 35.300 1.00 92.75 87 LEU A C 1
ATOM 631 O O . LEU A 1 87 ? 5.123 -4.523 36.371 1.00 92.75 87 LEU A O 1
ATOM 635 N N . ALA A 1 88 ? 3.402 -4.877 34.973 1.00 92.75 88 ALA A N 1
ATOM 636 C CA . ALA A 1 88 ? 2.378 -4.350 35.870 1.00 92.75 88 ALA A CA 1
ATOM 637 C C . ALA A 1 88 ? 2.234 -5.215 37.132 1.00 92.75 88 ALA A C 1
ATOM 639 O O . ALA A 1 88 ? 2.263 -4.684 38.242 1.00 92.75 88 ALA A O 1
ATOM 640 N N . ARG A 1 89 ? 2.169 -6.546 36.979 1.00 89.62 89 ARG A N 1
ATOM 641 C CA . ARG A 1 89 ? 2.117 -7.480 38.118 1.00 89.62 89 ARG A CA 1
ATOM 642 C C . ARG A 1 89 ? 3.380 -7.436 38.973 1.00 89.62 89 ARG A C 1
ATOM 644 O O . ARG A 1 89 ? 3.276 -7.419 40.193 1.00 89.62 89 ARG A O 1
ATOM 651 N N . ALA A 1 90 ? 4.558 -7.370 38.349 1.00 92.81 90 ALA A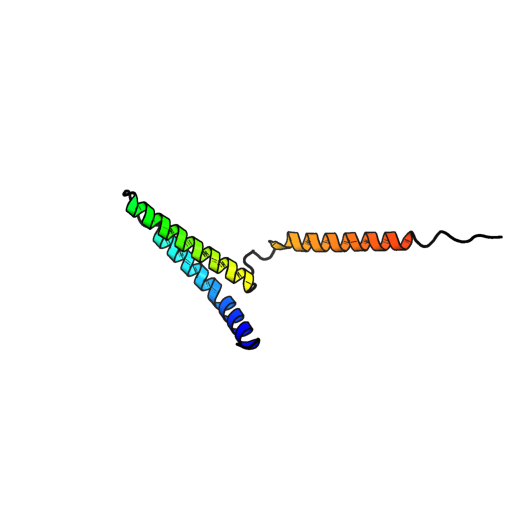 N 1
ATOM 652 C CA . ALA A 1 90 ? 5.822 -7.262 39.074 1.00 92.81 90 ALA A CA 1
ATOM 653 C C . ALA A 1 90 ? 5.884 -5.979 39.922 1.00 92.81 90 ALA A C 1
ATOM 655 O O . ALA A 1 90 ? 6.276 -6.025 41.082 1.00 92.81 90 ALA A O 1
ATOM 656 N N . ARG A 1 91 ? 5.440 -4.836 39.378 1.00 91.62 91 ARG A N 1
ATOM 657 C CA . ARG A 1 91 ? 5.377 -3.568 40.128 1.00 91.62 91 ARG A CA 1
ATOM 658 C C . ARG A 1 91 ? 4.386 -3.616 41.292 1.00 91.62 91 ARG A C 1
ATOM 660 O O . ARG A 1 91 ? 4.694 -3.066 42.342 1.00 91.62 91 ARG A O 1
ATOM 667 N N . ALA A 1 92 ? 3.232 -4.259 41.112 1.00 92.75 92 ALA A N 1
ATOM 668 C CA . ALA A 1 92 ? 2.243 -4.423 42.178 1.00 92.75 92 ALA A CA 1
ATOM 669 C C . ALA A 1 92 ? 2.795 -5.269 43.339 1.00 92.75 92 ALA A C 1
ATOM 671 O O . ALA A 1 92 ? 2.720 -4.839 44.484 1.00 92.75 92 ALA A O 1
ATOM 672 N N . ALA A 1 93 ? 3.442 -6.400 43.037 1.00 89.38 93 ALA A N 1
ATOM 673 C CA . ALA A 1 93 ? 4.049 -7.263 44.052 1.00 89.38 93 ALA A CA 1
ATOM 674 C C . ALA A 1 93 ? 5.122 -6.531 44.883 1.00 89.38 93 ALA A C 1
ATOM 676 O O . ALA A 1 93 ? 5.108 -6.598 46.107 1.00 89.38 93 ALA A O 1
ATOM 677 N N . MET A 1 94 ? 5.996 -5.754 44.232 1.00 88.56 94 MET A N 1
ATOM 678 C CA . MET A 1 94 ? 7.026 -4.966 44.928 1.00 88.56 94 MET A CA 1
ATOM 679 C C . MET A 1 94 ? 6.438 -3.841 45.798 1.00 88.56 94 MET A C 1
ATOM 681 O O . MET A 1 94 ? 7.030 -3.464 46.807 1.00 88.56 94 MET A O 1
ATOM 685 N N .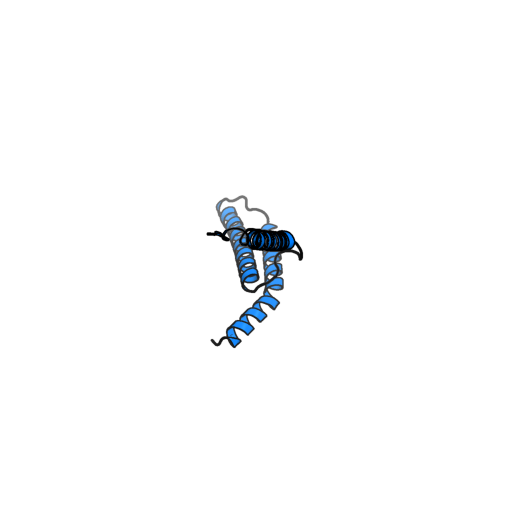 ALA A 1 95 ? 5.287 -3.279 45.412 1.00 86.19 95 ALA A N 1
ATOM 686 C CA . ALA A 1 95 ? 4.602 -2.253 46.197 1.00 86.19 95 ALA A CA 1
ATOM 687 C C . ALA A 1 95 ? 3.930 -2.837 47.453 1.00 86.19 95 ALA A C 1
ATOM 689 O O . ALA A 1 95 ? 3.931 -2.188 48.498 1.00 86.19 95 ALA A O 1
ATOM 690 N N . GLU A 1 96 ? 3.400 -4.061 47.370 1.00 76.00 96 GLU A N 1
ATOM 691 C CA . GLU A 1 96 ? 2.846 -4.788 48.520 1.00 76.00 96 GLU A CA 1
ATOM 692 C C . GLU A 1 96 ? 3.943 -5.181 49.526 1.00 76.00 96 GLU A C 1
ATOM 694 O O . GLU A 1 96 ? 3.758 -5.025 50.733 1.00 76.00 96 GLU A O 1
ATOM 699 N N . GLU A 1 97 ? 5.122 -5.587 49.045 1.00 66.00 97 GLU A N 1
ATOM 700 C CA . GLU A 1 97 ? 6.283 -5.918 49.888 1.00 66.00 97 GLU A CA 1
ATOM 701 C C . GLU A 1 97 ? 6.880 -4.681 50.589 1.00 66.00 97 GLU A C 1
ATOM 703 O O . GLU A 1 97 ? 7.222 -4.730 51.771 1.00 66.00 97 GLU A O 1
ATOM 708 N N . GLY A 1 98 ? 6.938 -3.536 49.900 1.00 58.34 98 GLY A N 1
ATOM 709 C CA . GLY A 1 98 ? 7.382 -2.266 50.487 1.00 58.34 98 GLY A CA 1
ATOM 710 C C . GLY A 1 98 ? 6.413 -1.685 51.526 1.00 58.34 98 GLY A C 1
ATOM 711 O O . GLY A 1 98 ? 6.850 -1.006 52.453 1.00 58.34 98 GLY A O 1
ATOM 712 N N . ALA A 1 99 ? 5.112 -1.970 51.414 1.00 57.62 99 ALA A N 1
ATOM 713 C CA . ALA A 1 99 ? 4.110 -1.552 52.397 1.00 57.62 99 ALA A CA 1
ATOM 714 C C . ALA A 1 99 ? 4.175 -2.376 53.698 1.00 57.62 99 ALA A C 1
ATOM 716 O O . ALA A 1 99 ? 3.880 -1.849 54.770 1.00 57.62 99 ALA A O 1
ATOM 717 N N . ALA A 1 100 ? 4.597 -3.642 53.623 1.00 56.38 100 ALA A N 1
ATOM 718 C CA . ALA A 1 100 ? 4.764 -4.510 54.790 1.00 56.38 100 ALA A CA 1
ATOM 719 C C . ALA A 1 100 ? 6.036 -4.200 55.605 1.00 56.38 100 ALA A C 1
ATOM 721 O O . ALA A 1 100 ? 6.062 -4.433 56.809 1.00 56.38 100 ALA A O 1
ATOM 722 N N . ALA A 1 101 ? 7.074 -3.637 54.977 1.00 56.09 101 ALA A N 1
ATOM 723 C CA . ALA A 1 101 ? 8.351 -3.327 55.629 1.00 56.09 101 ALA A CA 1
ATOM 724 C C . ALA A 1 101 ? 8.380 -1.982 56.393 1.00 56.09 101 ALA A C 1
ATOM 726 O O . ALA A 1 101 ? 9.365 -1.683 57.059 1.00 56.09 101 ALA A O 1
ATOM 727 N N . GLY A 1 102 ? 7.330 -1.157 56.299 1.00 53.56 102 GLY A N 1
ATOM 728 C CA . GLY A 1 102 ? 7.292 0.197 56.874 1.00 53.56 102 GLY A CA 1
ATOM 729 C C . GLY A 1 102 ? 6.600 0.342 58.236 1.00 53.56 102 GLY A C 1
ATOM 730 O O . GLY A 1 102 ? 6.325 1.472 58.630 1.00 53.56 102 GLY A O 1
ATOM 731 N N . VAL A 1 103 ? 6.255 -0.754 58.928 1.00 54.44 103 VAL A N 1
ATOM 732 C CA . VAL A 1 103 ? 5.414 -0.709 60.150 1.00 54.44 103 VAL A CA 1
ATOM 733 C C . VAL A 1 103 ? 6.176 -1.022 61.449 1.00 54.44 103 VAL A C 1
ATOM 735 O O . VAL A 1 103 ? 5.626 -0.824 62.527 1.00 54.44 103 VAL A O 1
ATOM 738 N N . GLU A 1 104 ? 7.454 -1.405 61.405 1.00 52.78 104 GLU A N 1
ATOM 739 C CA . GLU A 1 104 ? 8.227 -1.699 62.625 1.00 52.78 104 GLU A CA 1
ATOM 740 C C . GLU A 1 104 ? 9.493 -0.844 62.753 1.00 52.78 104 GLU A C 1
ATOM 742 O O . GLU A 1 104 ? 10.597 -1.332 62.556 1.00 52.78 104 GLU A O 1
ATOM 747 N N . GLU A 1 105 ? 9.354 0.431 63.126 1.00 51.47 105 GLU A N 1
ATOM 748 C CA . GLU A 1 105 ? 10.378 1.096 63.949 1.00 51.47 105 GLU A CA 1
ATOM 749 C C . GLU A 1 105 ? 9.801 2.346 64.629 1.00 51.47 105 GLU A C 1
ATOM 751 O O . GLU A 1 105 ? 9.485 3.340 63.974 1.00 51.47 105 GLU A O 1
ATOM 756 N N . GLY A 1 106 ? 9.647 2.291 65.957 1.00 55.38 106 GLY A N 1
ATOM 757 C CA . GLY A 1 106 ? 9.322 3.466 66.768 1.00 55.38 106 GLY A CA 1
ATOM 758 C C . GLY A 1 106 ? 8.398 3.214 67.958 1.00 55.38 106 GLY A C 1
ATOM 759 O O . GLY A 1 106 ? 7.345 3.839 68.042 1.00 55.38 106 GLY A O 1
ATOM 760 N N . VAL A 1 107 ? 8.789 2.349 68.897 1.00 52.88 107 VAL A N 1
ATOM 761 C CA . VAL A 1 107 ? 8.338 2.480 70.294 1.00 52.88 107 VAL A CA 1
ATOM 762 C C . VAL A 1 107 ? 9.584 2.574 71.169 1.00 52.88 107 VAL A C 1
ATOM 764 O O . VAL A 1 107 ? 10.216 1.575 71.499 1.00 52.88 107 VAL A O 1
ATOM 767 N N . ASP A 1 108 ? 9.947 3.824 71.440 1.00 59.41 108 ASP A N 1
ATOM 768 C CA . ASP A 1 108 ? 10.812 4.277 72.528 1.00 59.41 108 ASP A CA 1
ATOM 769 C C . ASP A 1 108 ? 10.024 4.084 73.842 1.00 59.41 108 ASP A C 1
ATOM 771 O O . ASP A 1 108 ? 8.860 4.495 73.909 1.00 59.41 108 ASP A O 1
ATOM 775 N N . ASP A 1 109 ? 10.612 3.437 74.851 1.00 50.41 109 ASP A N 1
ATOM 776 C CA . ASP A 1 109 ? 10.040 3.311 76.204 1.00 50.41 109 ASP A CA 1
ATOM 777 C C . ASP A 1 109 ? 11.026 3.954 77.209 1.00 50.41 109 ASP A C 1
ATOM 779 O O . ASP A 1 109 ? 12.238 3.843 76.998 1.00 50.41 109 ASP A O 1
ATOM 783 N N . PRO A 1 110 ? 10.531 4.683 78.231 1.00 68.19 110 PRO A N 1
ATOM 784 C CA . PRO A 1 110 ? 11.215 5.812 78.875 1.00 68.19 110 PRO A CA 1
ATOM 785 C C . PRO A 1 110 ? 12.261 5.468 79.948 1.00 68.19 110 PRO A C 1
ATOM 787 O O . PRO A 1 110 ? 12.233 4.357 80.524 1.00 68.19 110 PRO A O 1
#

Secondary structure (DSSP, 8-state):
--HHHHHHHHHHHHHHHHHHHHHHHHHHHHHHTSPPPSSHHHHHHHHHHHHHHHHHHHHHHHHHHHTT---S-TTTTHHHHHHHHHHHHHHHHHHHHHHHTTS-------

pLDDT: mean 86.04, std 15.75, range [50.41, 98.25]